Protein AF-A0A518D947-F1 (afdb_monomer_lite)

Sequence (100 aa):
MDSLHVSQVFAWAVVHGLGCLAAWAMRLRLSQHLESVVLSFFAVCLLAIAWLTICSFFVDAFRWVFSGATLGVMLIAAVYHHADDSVDPVLARFASNDIA

Radius of gyration: 18.85 Å; chains: 1; bounding box: 44×24×61 Å

pLDDT: mean 76.22, std 11.7, range [48.59, 92.31]

Structure (mmCIF, N/CA/C/O backbone):
data_AF-A0A518D947-F1
#
_entry.id   AF-A0A518D947-F1
#
loop_
_atom_site.group_PDB
_atom_site.id
_atom_site.type_symbol
_atom_site.label_atom_id
_atom_site.label_alt_id
_atom_site.label_comp_id
_atom_site.label_asym_id
_atom_site.label_entity_id
_atom_site.label_seq_id
_atom_site.pdbx_PDB_ins_code
_atom_site.Cartn_x
_atom_site.Cartn_y
_atom_site.Cartn_z
_atom_site.occupancy
_atom_site.B_iso_or_equiv
_atom_site.auth_seq_id
_atom_site.auth_comp_id
_atom_site.auth_asym_id
_atom_site.auth_atom_id
_atom_site.pdbx_PDB_model_num
ATOM 1 N N . MET A 1 1 ? 22.838 -1.245 -13.844 1.00 58.03 1 MET A N 1
ATOM 2 C CA . MET A 1 1 ? 21.484 -0.949 -13.336 1.00 58.03 1 MET A CA 1
ATOM 3 C C . MET A 1 1 ? 21.432 0.535 -13.065 1.00 58.03 1 MET A C 1
ATOM 5 O O . MET A 1 1 ? 22.206 1.007 -12.240 1.00 58.03 1 MET A O 1
ATOM 9 N N . ASP A 1 2 ? 20.588 1.253 -13.795 1.00 76.38 2 ASP A N 1
ATOM 10 C CA . ASP A 1 2 ? 20.493 2.707 -13.688 1.00 76.38 2 ASP A CA 1
ATOM 11 C C . ASP A 1 2 ? 19.890 3.085 -12.332 1.00 76.38 2 ASP A C 1
ATOM 13 O O . ASP A 1 2 ? 18.984 2.414 -11.832 1.00 76.38 2 ASP A O 1
ATOM 17 N N . SER A 1 3 ? 20.39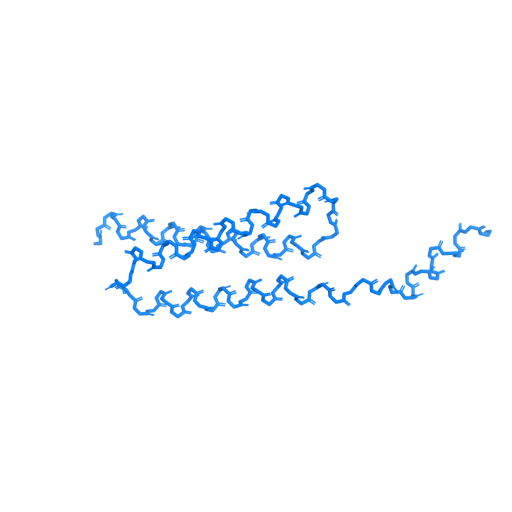2 4.153 -11.714 1.00 77.38 3 SER A N 1
ATOM 18 C CA . SER A 1 3 ? 19.951 4.632 -10.394 1.00 77.38 3 SER A CA 1
ATOM 19 C C . SER A 1 3 ? 18.432 4.856 -10.304 1.00 77.38 3 SER A C 1
ATOM 21 O O . SER A 1 3 ? 17.843 4.665 -9.241 1.00 77.38 3 SER A O 1
ATOM 23 N N . LEU A 1 4 ? 17.790 5.179 -11.432 1.00 76.25 4 LEU A N 1
ATOM 24 C CA . LEU A 1 4 ? 16.337 5.297 -11.586 1.00 76.25 4 LEU A CA 1
ATOM 25 C C . LEU A 1 4 ? 15.592 3.971 -11.382 1.00 76.25 4 LEU A C 1
ATOM 27 O O . LEU A 1 4 ? 14.523 3.942 -10.780 1.00 76.25 4 LEU A O 1
ATOM 31 N N . HIS A 1 5 ? 16.156 2.856 -11.844 1.00 76.06 5 HIS A N 1
ATOM 32 C CA . HIS A 1 5 ? 15.532 1.548 -11.670 1.00 76.06 5 HIS A CA 1
ATOM 33 C C . HIS A 1 5 ? 15.563 1.123 -10.196 1.00 76.06 5 HIS A C 1
ATOM 35 O O . HIS A 1 5 ? 14.576 0.620 -9.660 1.00 76.06 5 HIS A O 1
ATOM 41 N N . VAL A 1 6 ? 16.683 1.385 -9.512 1.00 79.19 6 VAL A N 1
ATOM 42 C CA . VAL A 1 6 ? 16.848 1.088 -8.081 1.00 79.19 6 VAL A CA 1
ATOM 43 C C . VAL A 1 6 ? 15.886 1.924 -7.232 1.00 79.19 6 VAL A C 1
ATOM 45 O O . VAL A 1 6 ? 15.223 1.375 -6.351 1.00 79.19 6 VAL A O 1
ATOM 48 N N . SER A 1 7 ? 15.740 3.222 -7.522 1.00 83.44 7 SER A N 1
ATOM 49 C CA . SER A 1 7 ? 14.819 4.095 -6.781 1.00 83.44 7 SER A CA 1
ATOM 50 C C . SER A 1 7 ? 13.352 3.700 -6.974 1.00 83.44 7 SER A C 1
ATOM 52 O O . SER A 1 7 ? 12.589 3.704 -6.009 1.00 83.44 7 SER A O 1
ATOM 54 N N . GLN A 1 8 ? 12.961 3.268 -8.176 1.00 81.75 8 GLN A N 1
ATOM 55 C CA . GLN A 1 8 ? 11.614 2.757 -8.442 1.00 81.75 8 GLN A CA 1
ATOM 56 C C . GLN A 1 8 ? 11.327 1.430 -7.732 1.00 81.75 8 GLN A C 1
ATOM 58 O O . GLN A 1 8 ? 10.220 1.231 -7.238 1.00 81.75 8 GLN A O 1
ATOM 63 N N . VAL A 1 9 ? 12.293 0.503 -7.683 1.00 82.75 9 VAL A N 1
ATOM 64 C CA . VAL A 1 9 ? 12.139 -0.764 -6.936 1.00 82.75 9 VAL A CA 1
ATOM 65 C C . VAL A 1 9 ? 11.969 -0.479 -5.449 1.00 82.75 9 VAL A C 1
ATOM 67 O O . VAL A 1 9 ? 11.086 -1.051 -4.812 1.00 82.75 9 VAL A O 1
ATOM 70 N N . PHE A 1 10 ? 12.764 0.444 -4.912 1.00 87.12 10 PHE A N 1
ATOM 71 C CA . PHE A 1 10 ? 12.674 0.834 -3.513 1.00 87.12 10 PHE A CA 1
ATOM 72 C C . PHE A 1 10 ? 11.333 1.506 -3.188 1.00 87.12 10 PHE A C 1
ATOM 74 O O . PHE A 1 10 ? 10.654 1.088 -2.253 1.00 87.12 10 PHE A O 1
ATOM 81 N N . ALA A 1 11 ? 10.900 2.481 -3.995 1.00 87.19 11 ALA A N 1
ATOM 82 C CA . ALA A 1 11 ? 9.602 3.137 -3.831 1.00 87.19 11 ALA A CA 1
ATOM 83 C C . ALA A 1 11 ? 8.440 2.133 -3.906 1.00 87.19 11 ALA A C 1
ATOM 85 O O . ALA A 1 11 ? 7.537 2.166 -3.073 1.00 87.19 11 ALA A O 1
ATOM 86 N N . TRP A 1 12 ? 8.499 1.195 -4.856 1.00 86.88 12 TRP A N 1
ATOM 87 C CA . TRP A 1 12 ? 7.527 0.111 -4.978 1.00 86.88 12 TRP A CA 1
ATOM 88 C C . TRP A 1 12 ? 7.463 -0.745 -3.708 1.00 86.88 12 TRP A C 1
ATOM 90 O O . TRP A 1 12 ? 6.375 -0.945 -3.169 1.00 86.88 12 TRP A O 1
ATOM 100 N N . ALA A 1 13 ? 8.609 -1.203 -3.197 1.00 87.12 13 ALA A N 1
ATOM 101 C CA . ALA A 1 13 ? 8.664 -2.041 -2.002 1.00 87.12 13 ALA A CA 1
ATOM 102 C C . ALA A 1 13 ? 8.143 -1.305 -0.758 1.00 87.12 13 ALA A C 1
ATOM 104 O O . ALA A 1 13 ? 7.391 -1.880 0.028 1.00 87.12 13 ALA A O 1
ATOM 105 N N . VAL A 1 14 ? 8.494 -0.024 -0.605 1.00 92.31 14 VAL A N 1
ATOM 106 C CA . VAL A 1 14 ? 8.046 0.814 0.516 1.00 92.31 14 VAL A CA 1
ATOM 107 C C . VAL A 1 14 ? 6.533 0.997 0.495 1.00 92.31 14 VAL A C 1
ATOM 109 O O . VAL A 1 14 ? 5.883 0.745 1.507 1.00 92.31 14 VAL A O 1
ATOM 112 N N . VAL A 1 15 ? 5.955 1.386 -0.644 1.00 90.94 15 VAL A N 1
ATOM 113 C CA . VAL A 1 15 ? 4.506 1.616 -0.747 1.00 90.94 15 VAL A CA 1
ATOM 114 C C . VAL A 1 15 ? 3.724 0.331 -0.464 1.00 90.94 15 VAL A C 1
ATOM 116 O O . VAL A 1 15 ? 2.742 0.368 0.276 1.00 90.94 15 VAL A O 1
ATOM 119 N N . HIS A 1 16 ? 4.175 -0.815 -0.981 1.00 88.00 16 HIS A N 1
ATOM 120 C CA . HIS A 1 16 ? 3.509 -2.089 -0.707 1.00 88.00 16 HIS A CA 1
ATOM 121 C C . HIS A 1 16 ? 3.664 -2.525 0.753 1.00 88.00 16 HIS A C 1
ATOM 123 O O . HIS A 1 16 ? 2.694 -2.962 1.365 1.00 88.00 16 HIS A O 1
ATOM 129 N N . GLY A 1 17 ? 4.851 -2.368 1.344 1.00 88.31 17 GLY A N 1
ATOM 130 C CA . GLY A 1 17 ? 5.066 -2.662 2.761 1.00 88.31 17 GLY A CA 1
ATOM 131 C C . GLY A 1 17 ? 4.159 -1.825 3.665 1.00 88.31 17 GLY A C 1
ATOM 132 O O . GLY A 1 17 ? 3.488 -2.368 4.542 1.00 88.31 17 GLY A O 1
ATOM 133 N N . LEU A 1 18 ? 4.074 -0.518 3.406 1.00 91.62 18 LEU A N 1
ATOM 134 C CA . LEU A 1 18 ? 3.204 0.399 4.142 1.00 91.62 18 LEU A CA 1
ATOM 135 C C . LEU A 1 18 ? 1.717 0.086 3.937 1.00 91.62 18 LEU A C 1
ATOM 137 O O . LEU A 1 18 ? 0.971 0.065 4.913 1.00 91.62 18 LEU A O 1
ATOM 141 N N . GLY A 1 19 ? 1.293 -0.225 2.709 1.00 88.19 19 GLY A N 1
ATOM 142 C CA . GLY A 1 19 ? -0.080 -0.642 2.416 1.00 88.19 19 GLY A CA 1
ATOM 143 C C . GLY A 1 19 ? -0.476 -1.922 3.157 1.00 88.19 19 GLY A C 1
ATOM 144 O O . GLY A 1 19 ? -1.561 -1.988 3.731 1.00 88.19 19 GLY A O 1
ATOM 145 N N . CYS A 1 20 ? 0.423 -2.908 3.235 1.00 88.06 20 CYS A N 1
ATOM 146 C CA . CYS A 1 20 ? 0.209 -4.133 4.009 1.00 88.06 20 CYS A CA 1
ATOM 147 C C . CYS A 1 20 ? 0.101 -3.855 5.514 1.00 88.06 20 CYS A C 1
ATOM 149 O O . CYS A 1 20 ? -0.779 -4.404 6.173 1.00 88.06 20 CYS A O 1
ATOM 151 N N . LEU A 1 21 ? 0.967 -2.994 6.061 1.00 88.69 21 LEU A N 1
ATOM 152 C CA . LEU A 1 21 ? 0.901 -2.595 7.469 1.00 88.69 21 LEU A CA 1
ATOM 153 C C . LEU A 1 21 ? -0.391 -1.840 7.786 1.00 88.69 21 LEU A C 1
ATOM 155 O O . LEU A 1 21 ? -0.983 -2.074 8.834 1.00 88.69 21 LEU A O 1
ATOM 159 N N . ALA A 1 22 ? -0.850 -0.977 6.881 1.00 87.50 22 ALA A N 1
ATOM 160 C CA . ALA A 1 22 ? -2.107 -0.255 7.024 1.00 87.50 22 ALA A CA 1
ATOM 161 C C . ALA A 1 22 ? -3.308 -1.207 6.997 1.00 87.50 22 ALA A C 1
ATOM 163 O O . ALA A 1 22 ? -4.126 -1.180 7.912 1.00 87.50 22 ALA A O 1
ATOM 164 N N . ALA A 1 23 ? -3.363 -2.112 6.014 1.00 85.12 23 ALA A N 1
ATOM 165 C CA . ALA A 1 23 ? -4.394 -3.146 5.931 1.00 85.12 23 ALA A CA 1
ATOM 166 C C . ALA A 1 23 ? -4.401 -4.049 7.1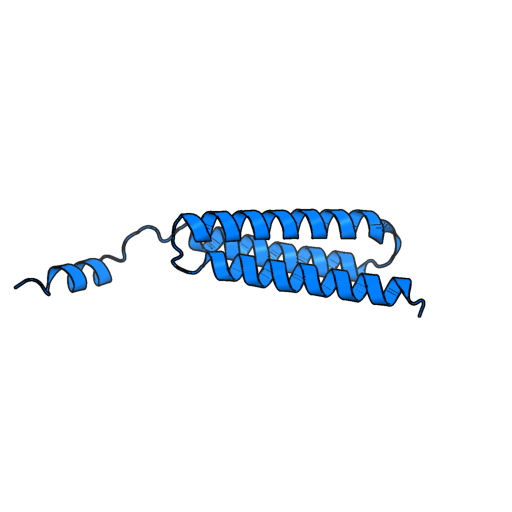74 1.00 85.12 23 ALA A C 1
ATOM 168 O O . ALA A 1 23 ? -5.459 -4.429 7.665 1.00 85.12 23 ALA A O 1
ATOM 169 N N . TRP A 1 24 ? -3.224 -4.360 7.724 1.00 85.38 24 TRP A N 1
ATOM 170 C CA . TRP A 1 24 ? -3.116 -5.080 8.989 1.00 85.38 24 TRP A CA 1
ATOM 171 C C . TRP A 1 24 ? -3.594 -4.242 10.179 1.00 85.38 24 TRP A C 1
ATOM 173 O O . TRP A 1 24 ? -4.309 -4.751 11.034 1.00 85.38 24 TRP A O 1
ATOM 183 N N . ALA A 1 25 ? -3.236 -2.960 10.248 1.00 85.62 25 ALA A N 1
ATOM 184 C CA . ALA A 1 25 ? -3.657 -2.066 11.323 1.00 85.62 25 ALA A CA 1
ATOM 185 C C . ALA A 1 25 ? -5.181 -1.864 11.350 1.00 85.62 25 ALA A C 1
ATOM 187 O O . ALA A 1 25 ? -5.742 -1.759 12.437 1.00 85.62 25 ALA A O 1
ATOM 188 N N . MET A 1 26 ? -5.857 -1.905 10.194 1.00 81.62 26 MET A N 1
ATOM 189 C CA . MET A 1 26 ? -7.328 -1.907 10.110 1.00 81.62 26 MET A CA 1
ATOM 190 C C . MET A 1 26 ? -7.976 -3.111 10.811 1.00 81.62 26 MET A C 1
ATOM 192 O O . MET A 1 26 ? -9.160 -3.072 11.120 1.00 81.62 26 MET A O 1
ATOM 196 N N . ARG A 1 27 ? -7.215 -4.179 11.091 1.00 76.81 27 ARG A N 1
ATOM 197 C CA . ARG A 1 27 ? -7.683 -5.350 11.851 1.00 76.81 27 ARG A CA 1
ATOM 198 C C . ARG A 1 27 ? -7.690 -5.125 13.361 1.00 76.81 27 ARG A C 1
ATOM 200 O O . ARG A 1 27 ? -8.218 -5.952 14.100 1.00 76.81 27 ARG A O 1
ATOM 207 N N . LEU A 1 28 ? -7.028 -4.076 13.838 1.00 80.69 28 LEU A N 1
ATOM 208 C CA . LEU A 1 28 ? -6.927 -3.784 15.259 1.00 80.69 28 LEU A CA 1
ATOM 209 C C . LEU A 1 28 ? -8.128 -2.947 15.694 1.00 80.69 28 LEU A C 1
ATOM 211 O O . LEU A 1 28 ? -8.617 -2.100 14.952 1.00 80.69 28 LEU A O 1
ATOM 215 N N . ARG A 1 29 ? -8.571 -3.139 16.939 1.00 79.00 29 ARG A N 1
ATOM 216 C CA . ARG A 1 29 ? -9.544 -2.243 17.570 1.00 79.00 29 ARG A CA 1
ATOM 217 C C . ARG A 1 29 ? -8.878 -0.897 17.840 1.00 79.00 29 ARG A C 1
ATOM 219 O O . ARG A 1 29 ? -8.180 -0.731 18.839 1.00 79.00 29 ARG A O 1
ATOM 226 N N . LEU A 1 30 ? -9.059 0.035 16.915 1.00 81.19 30 LEU A N 1
ATOM 227 C CA . LEU A 1 30 ? -8.549 1.398 16.997 1.00 81.19 30 LEU A CA 1
ATOM 228 C C . LEU A 1 30 ? -9.648 2.347 17.482 1.00 81.19 30 LEU A C 1
ATOM 230 O O . LEU A 1 30 ? -10.836 2.052 17.397 1.00 81.19 30 LEU A O 1
ATOM 234 N N . SER A 1 31 ? -9.254 3.507 18.008 1.00 87.38 31 SER A N 1
ATOM 235 C CA . SER A 1 31 ? -10.214 4.589 18.229 1.00 87.38 31 SER A CA 1
ATOM 236 C C . SER A 1 31 ? -10.723 5.113 16.883 1.00 87.38 31 SER A C 1
ATOM 238 O O . SER A 1 31 ? -9.986 5.100 15.898 1.00 87.38 31 SER A O 1
ATOM 240 N N . GLN A 1 32 ? -11.947 5.645 16.845 1.00 81.69 32 GLN A N 1
ATOM 241 C CA . GLN A 1 32 ? -12.578 6.147 15.614 1.00 81.69 32 GLN A CA 1
ATOM 242 C C . GLN A 1 32 ? -11.698 7.160 14.851 1.00 81.69 32 GLN A C 1
ATOM 244 O O . GLN A 1 32 ? -11.640 7.164 13.621 1.00 81.69 32 GLN A O 1
ATOM 249 N N . HIS A 1 33 ? -10.954 8.002 15.578 1.00 85.19 33 HIS A N 1
ATOM 250 C CA . HIS A 1 33 ? -9.989 8.922 14.976 1.00 85.19 33 HIS A CA 1
ATOM 251 C C . HIS A 1 33 ? -8.836 8.185 14.280 1.00 85.19 33 HIS A C 1
ATOM 253 O O . HIS A 1 33 ? -8.516 8.508 13.135 1.00 85.19 33 HIS A O 1
ATOM 259 N N . LEU A 1 34 ? -8.233 7.193 14.944 1.00 82.19 34 LEU A N 1
ATOM 260 C CA . LEU A 1 34 ? -7.127 6.403 14.398 1.00 82.19 34 LEU A CA 1
ATOM 261 C C . LEU A 1 34 ? -7.572 5.525 13.229 1.00 82.19 34 LEU A C 1
ATOM 263 O O . LEU A 1 34 ? -6.835 5.400 12.258 1.00 82.19 34 LEU A O 1
ATOM 267 N N . GLU A 1 35 ? -8.781 4.977 13.284 1.00 83.62 35 GLU A N 1
ATOM 268 C CA . GLU A 1 35 ? -9.372 4.213 12.188 1.00 83.62 35 GLU A CA 1
ATOM 269 C C . GLU A 1 35 ? -9.466 5.057 10.908 1.00 83.62 35 GLU A C 1
ATOM 271 O O . GLU A 1 35 ? -8.983 4.635 9.857 1.00 83.62 35 GLU A O 1
ATOM 276 N N . SER A 1 36 ? -9.972 6.296 11.002 1.00 84.81 36 SER A N 1
ATOM 277 C CA . SER A 1 36 ? -10.047 7.204 9.844 1.00 84.81 36 SER A CA 1
ATOM 278 C C . SER A 1 36 ? -8.670 7.535 9.256 1.00 84.81 36 SER A C 1
ATOM 280 O O . SER A 1 36 ? -8.517 7.652 8.037 1.00 84.81 36 SER A O 1
ATOM 282 N N . VAL A 1 37 ? -7.653 7.654 10.117 1.00 89.62 37 VAL A N 1
ATOM 283 C CA . VAL A 1 37 ? -6.271 7.928 9.714 1.00 89.62 37 VAL A CA 1
ATOM 284 C C . VAL A 1 37 ? -5.683 6.719 8.998 1.00 89.62 37 VAL A C 1
ATOM 286 O O . VAL A 1 37 ? -5.123 6.875 7.915 1.00 89.62 37 VAL A O 1
ATOM 289 N N .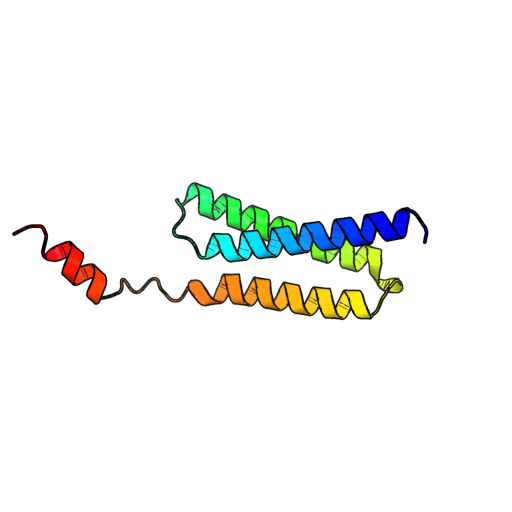 VAL A 1 38 ? -5.839 5.517 9.560 1.00 87.62 38 VAL A N 1
ATOM 290 C CA . VAL A 1 38 ? -5.354 4.273 8.949 1.00 87.62 38 VAL A CA 1
ATOM 291 C C . VAL A 1 38 ? -6.053 4.018 7.614 1.00 87.62 38 VAL A C 1
ATOM 293 O O . VAL A 1 38 ? -5.379 3.683 6.641 1.00 87.62 38 VAL A O 1
ATOM 296 N N . LEU A 1 39 ? -7.364 4.257 7.525 1.00 86.12 39 LEU A N 1
ATOM 297 C CA . LEU A 1 39 ? -8.125 4.136 6.282 1.00 86.12 39 LEU A CA 1
ATOM 298 C C . LEU A 1 39 ? -7.644 5.134 5.219 1.00 86.12 39 LEU A C 1
ATOM 300 O O . LEU A 1 39 ? -7.407 4.757 4.072 1.00 86.12 39 LEU A O 1
ATOM 304 N N . SER A 1 40 ? -7.453 6.400 5.598 1.00 88.38 40 SER A N 1
ATOM 305 C CA . SER A 1 40 ? -6.945 7.433 4.686 1.00 88.38 40 SER A CA 1
ATOM 306 C C . SER A 1 40 ? -5.535 7.094 4.202 1.00 88.38 40 SER A C 1
ATOM 308 O O . SER A 1 40 ? -5.232 7.214 3.017 1.00 88.38 40 SER A O 1
ATOM 310 N N . PHE A 1 41 ? -4.676 6.611 5.101 1.00 90.00 41 PHE A N 1
ATOM 311 C CA . PHE A 1 41 ? -3.320 6.186 4.772 1.00 90.00 41 PHE A CA 1
ATOM 312 C C . PHE A 1 41 ? -3.310 4.971 3.836 1.00 90.00 41 PHE A C 1
ATOM 314 O O . PHE A 1 41 ? -2.559 4.947 2.858 1.00 90.00 41 PHE A O 1
ATOM 321 N N . PHE A 1 42 ? -4.184 3.993 4.078 1.00 87.31 42 PHE A N 1
ATOM 322 C CA . PHE A 1 42 ? -4.375 2.849 3.195 1.00 87.31 42 PHE A CA 1
ATOM 323 C C . PHE A 1 42 ? -4.826 3.286 1.792 1.00 87.31 42 PHE A C 1
ATOM 325 O O . PHE A 1 42 ? -4.238 2.866 0.796 1.00 87.31 42 PHE A O 1
ATOM 332 N N . ALA A 1 43 ? -5.795 4.203 1.702 1.00 85.81 43 ALA A N 1
ATOM 333 C CA . ALA A 1 43 ? -6.254 4.765 0.432 1.00 85.81 43 ALA A CA 1
ATOM 334 C C . ALA A 1 43 ? -5.130 5.492 -0.330 1.00 85.81 43 ALA A C 1
ATOM 336 O O . ALA A 1 43 ? -4.976 5.305 -1.538 1.00 85.81 43 ALA A O 1
ATOM 337 N N . VAL A 1 44 ? -4.294 6.267 0.370 1.00 89.62 44 VAL A N 1
ATOM 338 C CA . VAL A 1 44 ? -3.110 6.917 -0.218 1.00 89.62 44 VAL A CA 1
ATOM 339 C C . VAL A 1 44 ? -2.114 5.880 -0.743 1.00 89.62 44 VAL A C 1
ATOM 341 O O . VAL A 1 44 ? -1.578 6.060 -1.836 1.00 89.62 44 VAL A O 1
ATOM 344 N N . CYS A 1 45 ? -1.901 4.771 -0.026 1.00 87.25 45 CYS A N 1
ATOM 345 C CA . CYS A 1 45 ? -1.049 3.679 -0.502 1.00 87.25 45 CYS A CA 1
ATOM 346 C C . CYS A 1 45 ? -1.599 3.061 -1.795 1.00 87.25 45 CYS A C 1
ATOM 348 O O . CYS A 1 45 ? -0.836 2.870 -2.737 1.00 87.25 45 CYS A O 1
ATOM 350 N N . LEU A 1 46 ? -2.911 2.818 -1.893 1.00 84.81 46 LEU A N 1
ATOM 351 C CA . LEU A 1 46 ? -3.537 2.306 -3.120 1.00 84.81 46 LEU A CA 1
ATOM 352 C C . LEU A 1 46 ? -3.363 3.264 -4.308 1.00 84.81 46 LEU A C 1
ATOM 354 O O . LEU A 1 46 ? -3.013 2.825 -5.404 1.00 84.81 46 LEU A O 1
ATOM 358 N N . LEU A 1 47 ? -3.548 4.571 -4.092 1.00 86.81 47 LEU A N 1
ATOM 359 C CA . LEU A 1 47 ? -3.309 5.587 -5.123 1.00 86.81 47 LEU A CA 1
ATOM 360 C C . LEU A 1 47 ? -1.838 5.625 -5.554 1.00 86.81 47 LEU A C 1
ATOM 362 O O . LEU A 1 47 ? -1.550 5.722 -6.746 1.00 86.81 47 LEU A O 1
ATOM 366 N N . ALA A 1 48 ? -0.907 5.504 -4.606 1.00 86.69 48 ALA A N 1
ATOM 367 C CA . ALA A 1 48 ? 0.521 5.453 -4.896 1.00 86.69 48 ALA A CA 1
ATOM 368 C C . ALA A 1 48 ? 0.908 4.190 -5.684 1.00 86.69 48 ALA A C 1
ATOM 370 O O . ALA A 1 48 ? 1.711 4.286 -6.612 1.00 86.69 48 ALA A O 1
ATOM 371 N N . ILE A 1 49 ? 0.316 3.028 -5.379 1.00 85.31 49 ILE A N 1
ATOM 372 C CA . ILE A 1 49 ? 0.498 1.797 -6.167 1.00 85.31 49 ILE A CA 1
ATOM 373 C C . ILE A 1 49 ? -0.009 2.020 -7.590 1.00 85.31 49 ILE A C 1
ATOM 375 O O . ILE A 1 49 ? 0.745 1.798 -8.532 1.00 85.31 49 ILE A O 1
ATOM 379 N N . ALA A 1 50 ? -1.238 2.522 -7.754 1.00 82.94 50 ALA A N 1
ATOM 380 C CA . ALA A 1 50 ? -1.819 2.788 -9.069 1.00 82.94 50 ALA A CA 1
ATOM 381 C C . ALA A 1 50 ? -0.950 3.752 -9.894 1.00 82.94 50 ALA A C 1
ATOM 383 O O . ALA A 1 50 ? -0.669 3.494 -11.066 1.00 82.94 50 ALA A O 1
ATOM 384 N N . TRP A 1 51 ? -0.462 4.825 -9.266 1.00 83.88 51 TRP A N 1
ATOM 385 C CA . TRP A 1 51 ? 0.459 5.771 -9.890 1.00 83.88 51 TRP A CA 1
ATOM 386 C C . TRP A 1 51 ? 1.771 5.106 -10.322 1.00 83.88 51 TRP A C 1
ATOM 388 O O . TRP A 1 51 ? 2.176 5.231 -11.478 1.00 83.88 51 TRP A O 1
ATOM 398 N N . LEU A 1 52 ? 2.415 4.346 -9.430 1.00 81.19 52 LEU A N 1
ATOM 399 C CA . LEU A 1 52 ? 3.649 3.621 -9.743 1.00 81.19 52 LEU A CA 1
ATOM 400 C C . LEU A 1 52 ? 3.443 2.612 -10.879 1.00 81.19 52 LEU A C 1
ATOM 402 O O . LEU A 1 52 ? 4.323 2.475 -11.729 1.00 81.19 52 LEU A O 1
ATOM 406 N N . THR A 1 53 ? 2.288 1.945 -10.934 1.00 76.81 53 THR A N 1
ATOM 407 C CA . THR A 1 53 ? 1.925 1.031 -12.023 1.00 76.81 53 THR A CA 1
ATOM 408 C C . THR A 1 53 ? 1.797 1.765 -13.358 1.00 76.81 53 THR A C 1
ATOM 410 O O . THR A 1 53 ? 2.345 1.287 -14.351 1.00 76.81 53 THR A O 1
ATOM 413 N N . ILE A 1 54 ? 1.155 2.940 -13.394 1.00 79.69 54 ILE A N 1
ATOM 414 C CA . ILE A 1 54 ? 1.047 3.773 -14.607 1.00 79.69 54 ILE A CA 1
ATOM 415 C C . ILE A 1 54 ? 2.435 4.217 -15.081 1.00 79.69 54 ILE A C 1
ATOM 417 O O . ILE A 1 54 ? 2.768 4.066 -16.255 1.00 79.69 54 ILE A O 1
ATOM 421 N N . CYS A 1 55 ? 3.280 4.712 -14.172 1.00 78.62 55 CYS A N 1
ATOM 422 C CA . CYS A 1 55 ? 4.633 5.154 -14.515 1.00 78.62 55 CYS A CA 1
ATOM 423 C C . CYS A 1 55 ? 5.559 4.007 -14.954 1.00 78.62 55 CYS A C 1
ATOM 425 O O . CYS A 1 55 ? 6.547 4.254 -15.641 1.00 78.62 55 CYS A O 1
ATOM 427 N N . SER A 1 56 ? 5.250 2.766 -14.568 1.00 71.00 56 SER A N 1
ATOM 428 C CA . SER A 1 56 ? 6.085 1.581 -14.823 1.00 71.00 56 SER A CA 1
ATOM 429 C C . SER A 1 56 ? 5.484 0.631 -15.864 1.00 71.00 56 SER A C 1
ATOM 431 O O . SER A 1 56 ? 5.951 -0.501 -15.989 1.00 71.00 56 SER A O 1
ATOM 433 N N . PHE A 1 57 ? 4.459 1.071 -16.610 1.00 62.66 57 PHE A N 1
ATOM 434 C CA . PHE A 1 57 ? 3.640 0.233 -17.500 1.00 62.66 57 PHE A CA 1
ATOM 435 C C . PHE A 1 57 ? 4.460 -0.596 -18.507 1.00 62.66 57 PHE A C 1
ATOM 437 O O . PHE A 1 57 ? 4.049 -1.685 -18.891 1.00 62.66 57 PHE A O 1
ATOM 444 N N . PHE A 1 58 ? 5.645 -0.113 -18.889 1.00 60.03 58 PHE A N 1
ATOM 445 C CA . PHE A 1 58 ? 6.500 -0.721 -19.910 1.00 60.03 58 PHE A CA 1
ATOM 446 C C . PHE A 1 58 ? 7.708 -1.505 -19.370 1.00 60.03 58 PHE A C 1
ATOM 448 O O . PHE A 1 58 ? 8.468 -2.039 -20.172 1.00 60.03 58 PHE A O 1
ATOM 455 N N . VAL A 1 59 ? 7.931 -1.551 -18.049 1.00 59.53 59 VAL A N 1
ATOM 456 C CA . VAL A 1 59 ? 9.258 -1.913 -17.510 1.00 59.53 59 VAL A CA 1
ATOM 457 C C . VAL A 1 59 ? 9.386 -3.393 -17.131 1.00 59.53 59 VAL A C 1
ATOM 459 O O . VAL A 1 59 ? 10.403 -3.978 -17.468 1.00 59.53 59 VAL A O 1
ATOM 462 N N . ASP A 1 60 ? 8.386 -4.035 -16.505 1.00 67.69 60 ASP A N 1
ATOM 463 C CA . ASP A 1 60 ? 8.503 -5.449 -16.088 1.00 67.69 60 ASP A CA 1
ATOM 464 C C . ASP A 1 60 ? 7.150 -6.141 -15.831 1.00 67.69 60 ASP A C 1
ATOM 466 O O . ASP A 1 60 ? 6.419 -5.791 -14.897 1.00 67.69 60 ASP A O 1
ATOM 470 N N . ALA A 1 61 ? 6.864 -7.219 -16.568 1.00 67.75 61 ALA A N 1
ATOM 471 C CA . ALA A 1 61 ? 5.669 -8.051 -16.369 1.00 67.75 61 ALA A CA 1
ATOM 472 C C . ALA A 1 61 ? 5.618 -8.722 -14.978 1.00 67.75 61 ALA A C 1
ATOM 474 O O . ALA A 1 61 ? 4.544 -8.896 -14.403 1.00 67.75 61 ALA A O 1
ATOM 475 N N . PHE A 1 62 ? 6.772 -9.053 -14.385 1.00 69.50 62 PHE A N 1
ATOM 476 C CA . PHE A 1 62 ? 6.826 -9.635 -13.039 1.00 69.50 62 PHE A CA 1
ATOM 477 C C . PHE A 1 62 ? 6.328 -8.665 -11.960 1.00 69.50 62 PHE A C 1
ATOM 479 O O . PHE A 1 62 ? 5.589 -9.067 -11.062 1.00 69.50 62 PHE A O 1
ATOM 486 N N . ARG A 1 63 ? 6.673 -7.374 -12.057 1.00 68.44 63 ARG A N 1
ATOM 487 C CA . ARG A 1 63 ? 6.258 -6.357 -11.073 1.00 68.44 63 ARG A CA 1
ATOM 488 C C . ARG A 1 63 ? 4.749 -6.143 -11.095 1.00 68.44 63 ARG A C 1
ATOM 490 O O . ARG A 1 63 ? 4.158 -5.901 -10.047 1.00 68.44 63 ARG A O 1
ATOM 497 N N . TRP A 1 64 ? 4.122 -6.313 -12.256 1.00 76.12 64 TRP A N 1
ATOM 498 C CA . TRP A 1 64 ? 2.667 -6.320 -12.400 1.00 76.12 64 TRP A CA 1
ATOM 499 C C . TRP A 1 64 ? 2.006 -7.451 -11.615 1.00 76.12 64 TRP A C 1
ATOM 501 O O . TRP A 1 64 ? 1.111 -7.192 -10.812 1.00 76.12 64 TRP A O 1
ATOM 511 N N . VAL A 1 65 ? 2.484 -8.686 -11.790 1.00 79.19 65 VAL A N 1
ATOM 512 C CA . VAL A 1 65 ? 1.937 -9.857 -11.084 1.00 79.19 65 VAL A CA 1
ATOM 513 C C . VAL A 1 65 ? 2.092 -9.700 -9.570 1.00 79.19 65 VAL A C 1
ATOM 515 O O . VAL A 1 65 ? 1.128 -9.893 -8.831 1.00 79.19 65 VAL A O 1
ATOM 518 N N . PHE A 1 66 ? 3.270 -9.279 -9.097 1.00 77.00 66 PHE A N 1
ATOM 519 C CA . PHE A 1 66 ? 3.506 -9.057 -7.667 1.00 77.00 66 PHE A CA 1
ATOM 520 C C . PHE A 1 66 ? 2.669 -7.910 -7.087 1.00 77.00 66 PHE A C 1
ATOM 522 O O . PHE A 1 66 ? 2.168 -8.038 -5.969 1.00 77.00 66 PHE A O 1
ATOM 529 N N . SER A 1 67 ? 2.475 -6.817 -7.832 1.00 77.44 67 SER A N 1
ATOM 530 C CA . SER A 1 67 ? 1.597 -5.713 -7.407 1.00 77.44 67 SER A CA 1
ATOM 531 C C . SER A 1 67 ? 0.143 -6.174 -7.305 1.00 77.44 67 SER A C 1
ATOM 533 O O . SER A 1 67 ? -0.531 -5.880 -6.325 1.00 77.44 67 SER A O 1
ATOM 535 N N . GLY A 1 68 ? -0.334 -6.968 -8.269 1.00 80.56 68 GLY A N 1
ATOM 536 C CA . GLY A 1 68 ? -1.674 -7.555 -8.213 1.00 80.56 68 GLY A CA 1
ATOM 537 C C . GLY A 1 68 ? -1.857 -8.487 -7.012 1.00 80.56 68 GLY A C 1
ATOM 538 O O . GLY A 1 68 ? -2.855 -8.388 -6.302 1.00 80.56 68 GLY A O 1
ATOM 539 N N . ALA A 1 69 ? -0.873 -9.348 -6.734 1.00 80.50 69 ALA A N 1
ATOM 540 C CA . ALA A 1 69 ? -0.922 -10.267 -5.597 1.00 80.50 69 ALA A CA 1
ATOM 541 C C . ALA A 1 69 ? -0.953 -9.528 -4.249 1.00 80.50 69 ALA A C 1
ATOM 543 O O . ALA A 1 69 ? -1.788 -9.819 -3.394 1.00 80.50 69 ALA A O 1
ATOM 544 N N . THR A 1 70 ? -0.070 -8.548 -4.065 1.00 81.19 70 THR A N 1
ATOM 545 C CA . THR A 1 70 ? 0.001 -7.749 -2.831 1.00 81.19 70 THR A CA 1
ATOM 546 C C . THR A 1 70 ? -1.240 -6.883 -2.634 1.00 81.19 70 THR A C 1
ATOM 548 O O . THR A 1 70 ? -1.757 -6.820 -1.521 1.00 81.19 70 THR A O 1
ATOM 551 N N . LEU A 1 71 ? -1.788 -6.303 -3.704 1.00 80.88 71 LEU A N 1
ATOM 552 C CA . LEU A 1 71 ? -3.057 -5.576 -3.663 1.00 80.88 71 LEU A CA 1
ATOM 553 C C . LEU A 1 71 ? -4.233 -6.504 -3.312 1.00 80.88 71 LEU A C 1
ATOM 555 O O . LEU A 1 71 ? -5.076 -6.142 -2.495 1.00 80.88 71 LEU A O 1
ATOM 559 N N . GLY A 1 72 ? -4.251 -7.731 -3.841 1.00 79.56 72 GLY A N 1
ATOM 560 C CA . GLY A 1 72 ? -5.218 -8.759 -3.449 1.00 79.56 72 GLY A CA 1
ATOM 561 C C . GLY A 1 72 ? -5.147 -9.095 -1.956 1.00 79.56 72 GLY A C 1
ATOM 562 O O . GLY A 1 72 ? -6.173 -9.110 -1.280 1.00 79.56 72 GLY A O 1
ATOM 563 N N . VAL A 1 73 ? -3.939 -9.291 -1.416 1.00 78.12 73 VAL A N 1
ATOM 564 C CA . VAL A 1 73 ? -3.729 -9.539 0.023 1.00 78.12 73 VAL A CA 1
ATOM 565 C C . VAL A 1 73 ? -4.204 -8.359 0.870 1.00 78.12 73 VAL A C 1
ATOM 567 O O . VAL A 1 73 ? -4.895 -8.571 1.863 1.00 78.12 73 VAL A O 1
ATOM 570 N N . MET A 1 74 ? -3.878 -7.128 0.472 1.00 82.50 74 MET A N 1
ATOM 571 C CA . MET A 1 74 ? -4.319 -5.912 1.158 1.00 82.50 74 MET A CA 1
ATOM 572 C C . MET A 1 74 ? -5.845 -5.800 1.215 1.00 82.50 74 MET A C 1
ATOM 574 O O . MET A 1 74 ? -6.397 -5.531 2.278 1.00 82.50 74 MET A O 1
ATOM 578 N N . LEU A 1 75 ? -6.532 -6.036 0.092 1.00 79.06 75 LEU A N 1
ATOM 579 C CA . LEU A 1 75 ? -7.993 -5.974 0.027 1.00 79.06 75 LEU A CA 1
ATOM 580 C C . LEU A 1 75 ? -8.652 -7.085 0.845 1.00 79.06 75 LEU A C 1
ATOM 582 O O . LEU A 1 75 ? -9.599 -6.812 1.576 1.00 79.06 75 LEU A O 1
ATOM 586 N N . ILE A 1 76 ? -8.141 -8.318 0.774 1.00 78.19 76 ILE A N 1
ATOM 587 C CA . ILE A 1 76 ? -8.643 -9.419 1.606 1.00 78.19 76 ILE A CA 1
ATOM 588 C C . ILE A 1 76 ? -8.456 -9.075 3.085 1.00 78.19 76 ILE A C 1
ATOM 590 O O . ILE A 1 76 ? -9.400 -9.198 3.854 1.00 78.19 76 ILE A O 1
ATOM 594 N N . ALA A 1 77 ? -7.275 -8.599 3.486 1.00 73.50 77 ALA A N 1
ATOM 595 C CA . ALA A 1 77 ? -7.003 -8.229 4.873 1.00 73.50 77 ALA A CA 1
ATOM 596 C C . ALA A 1 77 ? -7.912 -7.092 5.371 1.00 73.50 77 ALA A C 1
ATOM 598 O O . ALA A 1 77 ? -8.374 -7.151 6.509 1.00 73.50 77 ALA A O 1
ATOM 599 N N . ALA A 1 78 ? -8.196 -6.101 4.521 1.00 69.31 78 ALA A N 1
ATOM 600 C CA . ALA A 1 78 ? -9.081 -4.988 4.850 1.00 69.31 78 ALA A CA 1
ATOM 601 C C . ALA A 1 78 ? -10.562 -5.407 4.937 1.00 69.31 78 ALA A C 1
ATOM 603 O O . ALA A 1 78 ? -11.276 -4.955 5.826 1.00 69.31 78 ALA A O 1
ATOM 604 N N . VAL A 1 79 ? -11.037 -6.276 4.036 1.00 72.75 79 VAL A N 1
ATOM 605 C CA . VAL A 1 79 ? -12.460 -6.662 3.951 1.00 72.75 79 VAL A CA 1
ATOM 606 C C . VAL A 1 79 ? -12.820 -7.792 4.917 1.00 72.75 79 VAL A C 1
ATOM 608 O O . VAL A 1 79 ? -13.909 -7.785 5.488 1.00 72.75 79 VAL A O 1
ATOM 611 N N . TYR A 1 80 ? -11.925 -8.760 5.134 1.00 64.75 80 TYR A N 1
ATOM 612 C CA . TYR A 1 80 ? -12.231 -9.994 5.869 1.00 64.75 80 TYR A CA 1
ATOM 613 C C . TYR A 1 80 ? -12.575 -9.772 7.355 1.00 64.75 80 TYR A C 1
ATOM 615 O O . TYR A 1 80 ? -13.146 -10.663 7.974 1.00 64.75 80 TYR A O 1
ATOM 623 N N . HIS A 1 81 ? -12.296 -8.597 7.936 1.00 52.38 81 HIS A N 1
ATOM 624 C CA . HIS A 1 81 ? -12.634 -8.306 9.338 1.00 52.38 81 HIS A CA 1
ATOM 625 C C . HIS A 1 81 ? -13.828 -7.396 9.581 1.00 52.38 81 HIS A C 1
ATOM 627 O O . HIS A 1 81 ? -14.253 -7.288 10.728 1.00 52.38 81 HIS A O 1
ATOM 633 N N . HIS A 1 82 ? -14.441 -6.817 8.549 1.00 49.97 82 HIS A N 1
ATOM 634 C CA . HIS A 1 82 ? -15.660 -6.033 8.772 1.00 49.97 82 HIS A CA 1
ATOM 635 C C . HIS A 1 82 ? -16.885 -6.903 9.123 1.00 49.97 82 HIS A C 1
ATOM 637 O O . HIS A 1 82 ? -17.952 -6.375 9.411 1.00 49.97 82 HIS A O 1
ATOM 643 N N . ALA A 1 83 ? -16.744 -8.234 9.117 1.00 48.59 83 ALA A N 1
ATOM 644 C CA . ALA A 1 83 ? -17.816 -9.177 9.428 1.00 48.59 83 ALA A CA 1
ATOM 645 C C . ALA A 1 83 ? -17.959 -9.529 10.926 1.00 48.59 83 ALA A C 1
ATOM 647 O O . ALA A 1 83 ? -18.901 -10.236 11.267 1.00 48.59 83 ALA A O 1
ATOM 648 N N . ASP A 1 84 ? -17.078 -9.042 11.812 1.00 48.94 84 ASP A N 1
ATOM 649 C CA . ASP A 1 84 ? -17.023 -9.462 13.229 1.00 48.94 84 ASP A CA 1
ATOM 650 C C . ASP A 1 84 ? -17.508 -8.391 14.232 1.00 48.94 84 ASP A C 1
ATOM 652 O O . ASP A 1 84 ? -17.081 -8.340 15.385 1.00 48.94 84 ASP A O 1
ATOM 656 N N . ASP A 1 85 ? -18.461 -7.549 13.817 1.00 51.91 85 ASP A N 1
ATOM 657 C CA . ASP A 1 85 ? -19.246 -6.708 14.741 1.00 51.91 85 ASP A CA 1
ATOM 658 C C . ASP A 1 85 ? -20.318 -7.501 15.514 1.00 51.91 85 ASP A C 1
ATOM 660 O O . ASP A 1 85 ? -21.032 -6.948 16.358 1.00 51.91 85 ASP A O 1
ATOM 664 N N . SER A 1 86 ? -20.418 -8.819 15.310 1.00 54.72 86 SER A N 1
ATOM 665 C CA . SER A 1 86 ? -21.060 -9.661 16.311 1.00 54.72 86 SER A CA 1
ATOM 666 C C . SER A 1 86 ? -20.135 -9.743 17.515 1.00 54.72 86 SER A C 1
ATOM 668 O O . SER A 1 86 ? -19.207 -10.546 17.545 1.00 54.72 86 SER A O 1
ATOM 670 N N . VAL A 1 87 ? -20.404 -8.896 18.510 1.00 56.56 87 VAL A N 1
ATOM 671 C CA . VAL A 1 87 ? -20.030 -9.117 19.908 1.00 56.56 87 VAL A CA 1
ATOM 672 C C . VAL A 1 87 ? -20.043 -10.619 20.165 1.00 56.56 87 VAL A C 1
ATOM 674 O O . VAL A 1 87 ? -21.117 -11.222 20.167 1.00 56.56 87 VAL A O 1
ATOM 677 N N . ASP A 1 88 ? -18.861 -11.218 20.326 1.00 57.16 88 ASP A N 1
ATOM 678 C CA . ASP A 1 88 ? -18.760 -12.629 20.662 1.00 57.16 88 ASP A CA 1
ATOM 679 C C . ASP A 1 88 ? -19.618 -12.839 21.922 1.00 57.16 88 ASP A C 1
ATOM 681 O O . ASP A 1 88 ? -19.324 -12.247 22.972 1.00 57.16 88 ASP A O 1
ATOM 685 N N . PRO A 1 89 ? -20.722 -13.607 21.840 1.00 58.91 89 PRO A N 1
ATOM 686 C CA . PRO A 1 89 ? -21.640 -13.768 22.959 1.00 58.91 89 PRO A CA 1
ATOM 687 C C . PRO A 1 89 ? -20.936 -14.382 24.173 1.00 58.91 89 PRO A C 1
ATOM 689 O O . PRO A 1 89 ? -21.422 -14.249 25.295 1.00 58.91 89 PRO A O 1
ATOM 692 N N . VAL A 1 90 ? -19.782 -15.025 23.974 1.00 63.81 90 VAL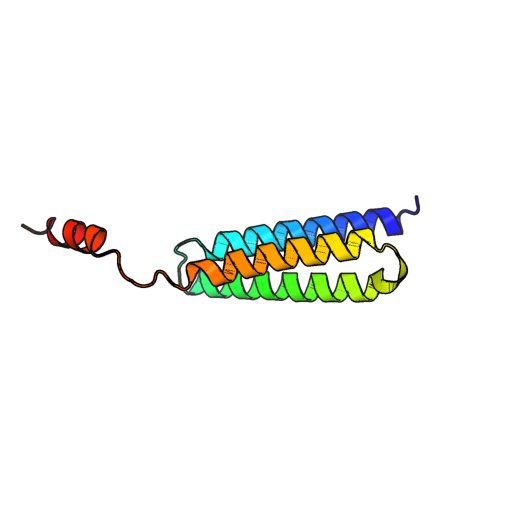 A N 1
ATOM 693 C CA . VAL A 1 90 ? -18.924 -15.523 25.045 1.00 63.81 90 VAL A CA 1
ATOM 694 C C . VAL A 1 90 ? -18.258 -14.365 25.796 1.00 63.81 90 VAL A C 1
ATOM 696 O O . VAL A 1 90 ? -18.348 -14.313 27.021 1.00 63.81 90 VAL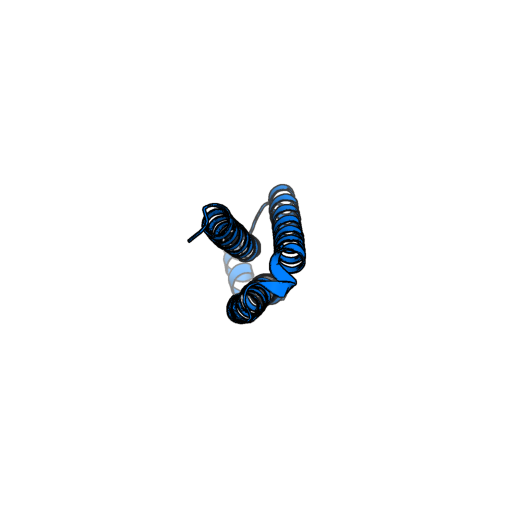 A O 1
ATOM 699 N N . LEU A 1 91 ? -17.670 -13.391 25.094 1.00 59.84 91 LEU A N 1
ATOM 700 C CA . LEU A 1 91 ? -17.056 -12.209 25.715 1.00 59.84 91 LEU A CA 1
ATOM 701 C C . LEU A 1 91 ? -18.093 -11.312 26.408 1.00 59.84 91 LEU A C 1
ATOM 703 O O . LEU A 1 91 ? -17.816 -10.774 27.479 1.00 59.84 91 LEU A O 1
ATOM 707 N N . ALA A 1 92 ? -19.307 -11.211 25.855 1.00 64.69 92 ALA A N 1
ATOM 708 C CA . ALA A 1 92 ? -20.413 -10.500 26.501 1.00 64.69 92 ALA A CA 1
ATOM 709 C C . ALA A 1 92 ? -20.827 -11.127 27.844 1.00 64.69 92 ALA A C 1
ATOM 711 O O . ALA A 1 92 ? -21.133 -10.400 28.785 1.00 64.69 92 ALA A O 1
ATOM 712 N N . ARG A 1 93 ? -20.807 -12.465 27.951 1.00 68.12 93 ARG A N 1
ATOM 713 C CA . ARG A 1 93 ? -21.148 -13.185 29.193 1.00 68.12 93 ARG A CA 1
ATOM 714 C C . ARG A 1 93 ? -20.099 -13.013 30.286 1.00 68.12 93 ARG A C 1
ATOM 716 O O . ARG A 1 93 ? -20.455 -12.973 31.459 1.00 68.12 93 ARG A O 1
ATOM 723 N N . PHE A 1 94 ? -18.823 -12.912 29.919 1.00 66.62 94 PHE A N 1
ATOM 724 C CA . PHE A 1 94 ? -17.770 -12.630 30.894 1.00 66.62 94 PHE A CA 1
ATOM 725 C C . PHE A 1 94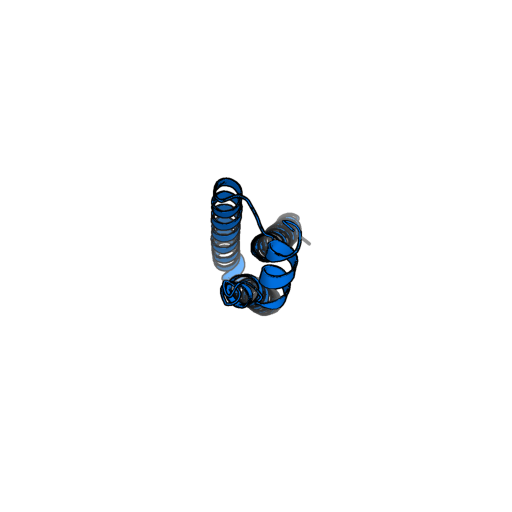 ? -17.848 -11.183 31.389 1.00 66.62 94 PHE A C 1
ATOM 727 O O . PHE A 1 94 ? -17.829 -10.961 32.593 1.00 66.62 94 PHE A O 1
ATOM 734 N N . ALA A 1 95 ? -18.076 -10.219 30.492 1.00 65.62 95 ALA A N 1
ATOM 735 C CA . ALA A 1 95 ? -18.247 -8.816 30.874 1.00 65.62 95 ALA A CA 1
ATOM 736 C C . ALA A 1 95 ? -19.483 -8.561 31.764 1.00 65.62 95 ALA A C 1
ATOM 738 O O . ALA A 1 95 ? -19.477 -7.625 32.559 1.00 65.62 95 ALA A O 1
ATOM 739 N N . SER A 1 96 ? -20.541 -9.376 31.655 1.00 67.75 96 SER A N 1
ATOM 740 C CA . SER A 1 96 ? -21.736 -9.253 32.504 1.00 67.75 96 SER A CA 1
ATOM 741 C C . SER A 1 96 ? -21.620 -9.937 33.870 1.00 67.75 96 SER A C 1
ATOM 743 O O . SER A 1 96 ? -22.412 -9.631 34.756 1.00 67.75 96 SER A O 1
ATOM 745 N N . ASN A 1 97 ? -20.681 -10.873 34.042 1.00 62.88 97 ASN A N 1
ATOM 746 C CA . ASN A 1 97 ? -20.555 -11.666 35.271 1.00 62.88 97 ASN A CA 1
ATOM 747 C C . ASN A 1 97 ? -19.624 -11.041 36.323 1.00 62.88 97 ASN A C 1
ATOM 749 O O . ASN A 1 97 ? -19.641 -11.491 37.464 1.00 62.88 97 ASN A O 1
ATOM 753 N N . ASP A 1 98 ? -18.878 -9.989 35.979 1.00 56.72 98 ASP A N 1
ATOM 754 C CA . ASP A 1 98 ? -17.974 -9.283 36.904 1.00 56.72 98 ASP A CA 1
ATOM 755 C C . ASP A 1 98 ? -18.668 -8.164 37.725 1.00 56.72 98 ASP A C 1
ATOM 757 O O . ASP A 1 98 ? -17.996 -7.375 38.386 1.00 56.72 98 ASP A O 1
ATOM 761 N N . ILE A 1 99 ? -20.009 -8.069 37.703 1.00 55.69 99 ILE A N 1
ATOM 762 C CA . ILE A 1 99 ? -20.796 -7.055 38.451 1.00 55.69 99 ILE A CA 1
ATOM 763 C C . ILE A 1 99 ? -21.668 -7.690 39.565 1.00 55.69 99 ILE A C 1
ATOM 765 O O . ILE A 1 99 ? -22.603 -7.061 40.056 1.00 55.69 99 ILE A O 1
ATOM 769 N N . ALA A 1 100 ? -21.390 -8.928 39.990 1.00 52.38 100 ALA A N 1
ATOM 770 C CA . ALA A 1 100 ? -22.107 -9.584 41.096 1.00 52.38 100 ALA A CA 1
ATOM 771 C C . ALA A 1 100 ? -21.267 -9.676 42.377 1.00 52.38 100 ALA A C 1
ATOM 773 O O . ALA A 1 100 ? -20.102 -10.122 42.288 1.00 52.38 100 ALA A O 1
#

Foldseek 3Di:
DDPVVVVLVVLLVVLLVLLLVLLQVLLDPDDPVVNVVSVVSNVVSVVSLVVSCVVCVPPDPVSVVVSVVSVVSSVCSNPVRVVPPPPPVVNVVVVVVVPD

Organism: NCBI:txid2528009

Secondary structure (DSSP, 8-state):
--HHHHHHHHHHHHHHHHHHHHHHHTTS---HHHHHHHHHHHHHHHHHHHHHHHHTTTT-HHHHHHHHHHHHHHHHHHHTTTT--S--HHHHHHHHHTT-